Protein AF-A0A7R9JJ87-F1 (afdb_monomer_lite)

pLDDT: mean 80.6, std 18.83, range [33.62, 96.31]

Radius of gyration: 18.37 Å; chains: 1; bounding box: 44×30×59 Å

Organism: Timema californicum (NCBI:txid61474)

InterPro domains:
  IPR046351 U3 small nucleolar RNA-associated protein 4 [PTHR44163] (1-123)

Sequence (123 aa):
MPTQWSSRCFPVNNVTFDPRNDNIIILHDDTTICVIDKDKDLPLAESKIPRLESSGMSDGVDSSNQGYPRTSSPQHAFHFIKKYKHLVHLEWLVGEELVAVEVSPASLAEKLPPSLKQKKYGM

Foldseek 3Di:
DALVVVPDPFDWPDWDAQPVDNQWIWIDTQFKIKIFGNVAAADDNDDDAAEDDDPDDDDDDDPDDDDDDPDDDDRHRIYMYGPANGWDDWDDDPDRDIDTDGDDVVVVVVVDDDDDDDDPDDD

Structure (mmCIF, N/CA/C/O backbone):
data_AF-A0A7R9JJ87-F1
#
_entry.id   AF-A0A7R9JJ87-F1
#
loop_
_atom_site.group_PDB
_atom_site.id
_atom_site.type_symbol
_atom_site.label_atom_id
_atom_site.label_alt_id
_atom_site.label_comp_id
_atom_site.label_asym_id
_atom_site.label_entity_id
_atom_site.label_seq_id
_atom_site.pdbx_PDB_ins_code
_atom_site.Cartn_x
_atom_site.Cartn_y
_atom_site.Cartn_z
_atom_site.occupancy
_atom_site.B_iso_or_equiv
_atom_site.auth_seq_id
_atom_site.auth_comp_id
_atom_site.auth_asym_id
_atom_site.auth_atom_id
_atom_site.pdbx_PDB_model_num
ATOM 1 N N . MET A 1 1 ? 18.720 -3.639 -0.682 1.00 69.06 1 MET A N 1
ATOM 2 C CA . MET A 1 1 ? 17.376 -3.069 -0.437 1.00 69.06 1 MET A CA 1
ATOM 3 C C . MET A 1 1 ? 17.520 -1.807 0.400 1.00 69.06 1 MET A C 1
ATOM 5 O O . MET A 1 1 ? 18.369 -1.819 1.288 1.00 69.06 1 MET A O 1
ATOM 9 N N . PRO A 1 2 ? 16.754 -0.739 0.129 1.00 79.62 2 PRO A N 1
ATOM 10 C CA . PRO A 1 2 ? 16.841 0.513 0.885 1.00 79.62 2 PRO A CA 1
ATOM 11 C C . PRO A 1 2 ? 16.468 0.301 2.356 1.00 79.62 2 PRO A C 1
ATOM 13 O O . PRO A 1 2 ? 15.485 -0.377 2.649 1.00 79.62 2 PRO A O 1
ATOM 16 N N . THR A 1 3 ? 17.210 0.894 3.288 1.00 82.38 3 THR A N 1
ATOM 17 C CA . THR A 1 3 ? 16.964 0.750 4.739 1.00 82.38 3 THR A CA 1
ATOM 18 C C . THR A 1 3 ? 15.539 1.136 5.137 1.00 82.38 3 THR A C 1
ATOM 20 O O . THR A 1 3 ? 14.897 0.435 5.917 1.00 82.38 3 THR A O 1
ATOM 23 N N . GLN A 1 4 ? 15.007 2.194 4.522 1.00 81.50 4 GLN A N 1
ATOM 24 C CA . GLN A 1 4 ? 13.642 2.678 4.744 1.00 81.50 4 GLN A CA 1
ATOM 25 C C . GLN A 1 4 ? 12.553 1.671 4.349 1.00 81.50 4 GLN A C 1
ATOM 27 O O . GLN A 1 4 ? 11.460 1.703 4.911 1.00 81.50 4 GLN A O 1
ATOM 32 N N . TRP A 1 5 ? 12.828 0.785 3.385 1.00 82.88 5 TRP A N 1
ATOM 33 C CA . TRP A 1 5 ? 11.905 -0.288 3.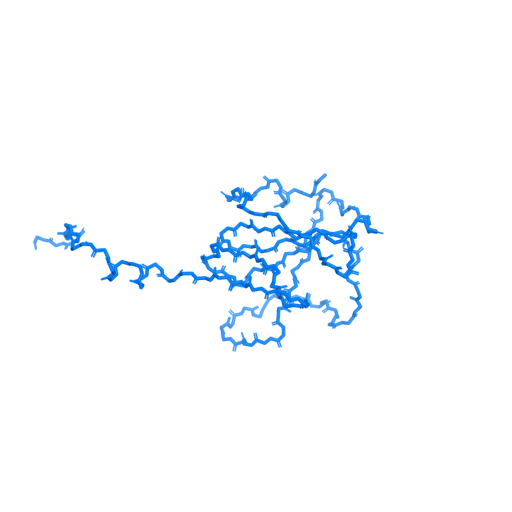008 1.00 82.88 5 TRP A CA 1
ATOM 34 C C . TRP A 1 5 ? 11.834 -1.371 4.090 1.00 82.88 5 TRP A C 1
ATOM 36 O O . TRP A 1 5 ? 10.754 -1.878 4.394 1.00 82.88 5 TRP A O 1
ATOM 46 N N . SER A 1 6 ? 12.981 -1.696 4.689 1.00 83.38 6 SER A N 1
ATOM 47 C CA . SER A 1 6 ? 13.095 -2.714 5.736 1.00 83.38 6 SER A CA 1
ATOM 48 C C . SER A 1 6 ? 12.570 -2.243 7.094 1.00 83.38 6 SER A C 1
ATOM 50 O O . SER A 1 6 ? 12.183 -3.068 7.912 1.00 83.38 6 SER A O 1
ATOM 52 N N . SER A 1 7 ? 12.539 -0.933 7.346 1.00 85.69 7 SER A N 1
ATOM 53 C CA . SER A 1 7 ? 12.126 -0.350 8.630 1.00 85.69 7 SER A CA 1
ATOM 54 C C . SER A 1 7 ? 10.627 -0.028 8.723 1.00 85.69 7 SER A C 1
ATOM 56 O O . SER A 1 7 ? 10.234 0.816 9.530 1.00 85.69 7 SER A O 1
ATOM 58 N N . ARG A 1 8 ? 9.782 -0.598 7.857 1.00 87.12 8 ARG A N 1
ATOM 59 C CA . ARG A 1 8 ? 8.339 -0.312 7.857 1.00 87.12 8 ARG A CA 1
ATOM 60 C C . ARG A 1 8 ? 7.653 -0.940 9.069 1.00 87.12 8 ARG A C 1
ATOM 62 O O . ARG A 1 8 ? 7.963 -2.062 9.454 1.00 87.12 8 ARG A O 1
ATOM 69 N N . CYS A 1 9 ? 6.686 -0.217 9.630 1.00 86.25 9 CYS A N 1
ATOM 70 C CA . CYS A 1 9 ? 5.900 -0.684 10.774 1.00 86.25 9 CYS A CA 1
ATOM 71 C C . CYS A 1 9 ? 4.766 -1.636 10.372 1.00 86.25 9 CYS A C 1
ATOM 73 O O . CYS A 1 9 ? 4.309 -2.415 11.203 1.00 86.25 9 CYS A O 1
ATOM 75 N N . PHE A 1 10 ? 4.307 -1.558 9.120 1.00 89.56 10 PHE A N 1
ATOM 76 C CA . PHE A 1 10 ? 3.171 -2.324 8.616 1.00 89.56 10 PHE A CA 1
ATOM 77 C C . PHE A 1 10 ? 3.614 -3.324 7.538 1.00 89.56 10 PHE A C 1
ATOM 79 O O . PHE A 1 10 ? 4.474 -2.994 6.709 1.00 89.56 10 PHE A O 1
ATOM 86 N N . PRO A 1 11 ? 3.044 -4.543 7.525 1.00 92.56 11 PRO A N 1
ATOM 87 C CA . PRO A 1 11 ? 3.269 -5.497 6.447 1.00 92.56 11 PRO A CA 1
ATOM 88 C C . PRO A 1 11 ? 2.661 -4.989 5.131 1.00 92.56 11 PRO A C 1
ATOM 90 O O . PRO A 1 11 ? 1.830 -4.086 5.118 1.00 92.56 11 PRO A O 1
ATOM 93 N N . VAL A 1 12 ? 3.094 -5.562 4.004 1.00 94.19 12 VAL A N 1
ATOM 94 C CA . VAL A 1 12 ? 2.407 -5.336 2.721 1.00 94.19 12 VAL A CA 1
ATOM 95 C C . VAL A 1 12 ? 1.068 -6.067 2.762 1.00 94.19 12 VAL A C 1
ATOM 97 O O . VAL A 1 12 ? 1.048 -7.267 3.030 1.00 94.19 12 VAL A O 1
ATOM 100 N N . ASN A 1 13 ? -0.017 -5.353 2.478 1.00 94.38 13 ASN A N 1
ATOM 101 C CA . ASN A 1 13 ? -1.373 -5.900 2.491 1.00 94.38 13 ASN A CA 1
ATOM 102 C C . ASN A 1 13 ? -1.806 -6.389 1.102 1.00 94.38 13 ASN A C 1
ATOM 104 O O . ASN A 1 13 ? -2.541 -7.368 1.000 1.00 94.38 13 ASN A O 1
ATOM 108 N N . ASN A 1 14 ? -1.337 -5.744 0.031 1.00 96.00 14 ASN A N 1
ATOM 109 C CA . ASN A 1 14 ? -1.662 -6.124 -1.341 1.00 96.00 14 ASN A CA 1
ATOM 110 C C . ASN A 1 14 ? -0.539 -5.747 -2.321 1.00 96.00 14 ASN A C 1
ATOM 112 O O . ASN A 1 14 ? 0.242 -4.816 -2.086 1.00 96.00 14 ASN A O 1
ATOM 116 N N . VAL A 1 15 ? -0.489 -6.502 -3.420 1.00 96.31 15 VAL A N 1
ATOM 117 C CA . VAL A 1 15 ? 0.387 -6.297 -4.573 1.00 96.31 15 VAL A CA 1
ATOM 118 C C . VAL A 1 15 ? -0.473 -6.273 -5.831 1.00 96.31 15 VAL A C 1
ATOM 120 O O . VAL A 1 15 ? -1.272 -7.182 -6.047 1.00 96.31 15 VAL A O 1
ATOM 123 N N . THR A 1 16 ? -0.263 -5.273 -6.678 1.00 95.31 16 THR A N 1
ATOM 124 C CA . THR A 1 16 ? -0.878 -5.153 -7.999 1.00 95.31 16 THR A CA 1
ATOM 125 C C . THR A 1 16 ? 0.149 -4.661 -9.025 1.00 95.31 16 THR A C 1
ATOM 127 O O . THR A 1 16 ? 1.260 -4.262 -8.672 1.00 95.31 16 THR A O 1
ATOM 130 N N . PHE A 1 17 ? -0.188 -4.721 -10.308 1.00 94.88 17 PHE A N 1
ATOM 131 C CA . PHE A 1 17 ? 0.715 -4.411 -11.422 1.00 94.88 17 PHE A CA 1
ATOM 132 C C . PHE A 1 17 ? 0.073 -3.367 -12.319 1.00 94.88 17 PHE A C 1
ATOM 134 O O . PHE A 1 17 ? -1.144 -3.381 -12.465 1.00 94.88 17 PHE A O 1
ATOM 141 N N . ASP A 1 18 ? 0.853 -2.457 -12.898 1.00 93.31 18 ASP A N 1
ATOM 142 C CA . ASP A 1 18 ? 0.294 -1.490 -13.849 1.00 93.31 18 ASP A CA 1
ATOM 143 C C . ASP A 1 18 ? -0.082 -2.207 -15.160 1.00 93.31 18 ASP A C 1
ATOM 145 O O . ASP A 1 18 ? 0.807 -2.750 -15.817 1.00 93.31 18 ASP A O 1
ATOM 149 N N . PRO A 1 19 ? -1.359 -2.202 -15.588 1.00 92.88 19 PRO A N 1
ATOM 150 C CA . PRO A 1 19 ? -1.790 -2.892 -16.804 1.00 92.88 19 PRO A CA 1
ATOM 151 C C . PRO A 1 19 ? -1.196 -2.289 -18.085 1.00 92.88 19 PRO A C 1
ATOM 153 O O . PRO A 1 19 ? -1.277 -2.898 -19.148 1.00 92.88 19 PRO A O 1
ATOM 156 N N . ARG A 1 20 ? -0.614 -1.088 -18.005 1.00 91.50 20 ARG A N 1
ATOM 157 C CA . ARG A 1 20 ? 0.007 -0.384 -19.136 1.00 91.50 20 ARG A CA 1
ATOM 158 C C . ARG A 1 20 ? 1.502 -0.655 -19.230 1.00 91.50 20 ARG A C 1
ATOM 160 O O . ARG A 1 20 ? 2.109 -0.372 -20.261 1.00 91.50 20 ARG A O 1
ATOM 167 N N . ASN A 1 21 ? 2.110 -1.123 -18.139 1.00 92.56 21 ASN A N 1
ATOM 168 C CA . ASN A 1 21 ? 3.541 -1.349 -18.060 1.00 92.56 21 ASN A CA 1
ATOM 169 C C . ASN A 1 21 ? 3.875 -2.463 -17.057 1.00 92.56 21 ASN A C 1
ATOM 171 O O . ASN A 1 21 ? 3.955 -2.227 -15.849 1.00 92.56 21 ASN A O 1
ATOM 175 N N . ASP A 1 22 ? 4.209 -3.640 -17.587 1.00 93.81 22 ASP A N 1
ATOM 176 C CA . ASP A 1 22 ? 4.627 -4.823 -16.824 1.00 93.81 22 ASP A CA 1
ATOM 177 C C . ASP A 1 22 ? 5.886 -4.596 -15.970 1.00 93.81 22 ASP A C 1
ATOM 179 O O . ASP A 1 22 ? 6.227 -5.423 -15.112 1.00 93.81 22 ASP A O 1
ATOM 183 N N . ASN A 1 23 ? 6.608 -3.491 -16.195 1.00 95.19 23 ASN A N 1
ATOM 184 C CA . ASN A 1 23 ? 7.762 -3.105 -15.398 1.00 95.19 23 ASN A CA 1
ATOM 185 C C . ASN A 1 23 ? 7.423 -2.391 -14.092 1.00 95.19 23 ASN A C 1
ATOM 187 O O . ASN A 1 23 ? 8.294 -2.272 -13.228 1.00 95.19 23 ASN A O 1
ATOM 191 N N . ILE A 1 24 ? 6.161 -2.010 -13.901 1.00 94.50 24 ILE A N 1
ATOM 192 C CA . 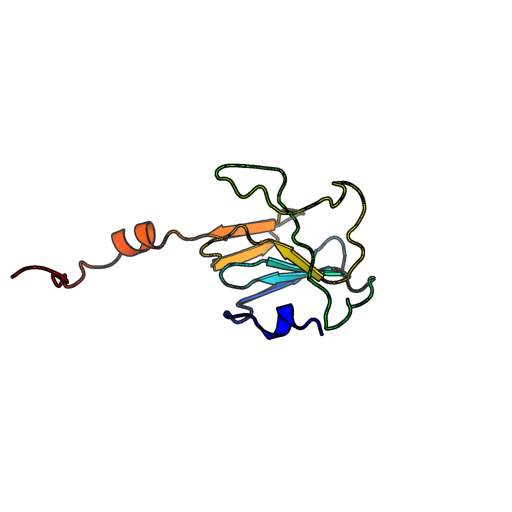ILE A 1 24 ? 5.696 -1.309 -12.711 1.00 94.50 24 ILE A CA 1
ATOM 193 C C . ILE A 1 24 ? 4.944 -2.261 -11.782 1.00 94.50 24 ILE A C 1
ATOM 195 O O . ILE A 1 24 ? 3.906 -2.832 -12.121 1.00 94.50 24 ILE A O 1
ATOM 199 N N . ILE A 1 25 ? 5.454 -2.376 -10.561 1.00 95.62 25 ILE A N 1
ATOM 200 C CA . ILE A 1 25 ? 4.822 -3.097 -9.458 1.00 95.62 25 ILE A CA 1
ATOM 201 C C . ILE A 1 25 ? 4.322 -2.066 -8.452 1.00 95.62 25 ILE A C 1
ATOM 203 O O . ILE A 1 25 ? 5.061 -1.164 -8.053 1.00 95.62 25 ILE A O 1
ATOM 207 N N . ILE A 1 26 ? 3.078 -2.207 -8.014 1.00 95.69 26 ILE A N 1
ATOM 208 C CA . ILE A 1 26 ? 2.449 -1.326 -7.036 1.00 95.69 26 ILE A CA 1
ATOM 209 C C . ILE A 1 26 ? 2.102 -2.159 -5.805 1.00 95.69 26 ILE A C 1
ATOM 211 O O . ILE A 1 26 ? 1.450 -3.194 -5.878 1.00 95.69 26 ILE A O 1
ATOM 215 N N . LEU A 1 27 ? 2.568 -1.713 -4.652 1.00 95.25 27 LEU A N 1
ATOM 216 C CA . LEU A 1 27 ? 2.408 -2.373 -3.364 1.00 95.25 27 LEU A CA 1
ATOM 217 C C . LEU A 1 27 ? 1.728 -1.392 -2.426 1.00 95.25 27 LEU A C 1
ATOM 219 O O . LEU A 1 27 ? 1.984 -0.192 -2.519 1.00 95.25 27 LEU A O 1
ATOM 223 N N . HIS A 1 28 ? 0.944 -1.865 -1.467 1.00 95.31 28 HIS A N 1
ATOM 224 C CA . HIS A 1 28 ? 0.522 -0.981 -0.387 1.00 95.31 28 HIS A CA 1
ATOM 225 C C . HIS A 1 28 ? 0.476 -1.657 0.976 1.00 95.31 28 HIS A C 1
ATOM 227 O O . HIS A 1 28 ? 0.307 -2.872 1.104 1.00 95.31 28 HIS A O 1
ATOM 233 N N . ASP A 1 29 ? 0.652 -0.829 1.997 1.00 94.38 29 ASP A N 1
ATOM 234 C CA . ASP A 1 29 ? 0.317 -1.133 3.383 1.00 94.38 29 ASP A CA 1
ATOM 235 C C . ASP A 1 29 ? -0.871 -0.263 3.839 1.00 94.38 29 ASP A C 1
ATOM 237 O O . ASP A 1 29 ? -1.611 0.259 3.002 1.00 94.38 29 ASP A O 1
ATOM 241 N N . ASP A 1 30 ? -1.082 -0.135 5.151 1.00 92.94 30 ASP A N 1
ATOM 242 C CA . ASP A 1 30 ? -2.187 0.640 5.742 1.00 92.94 30 ASP A CA 1
ATOM 243 C C . ASP A 1 30 ? -2.095 2.152 5.457 1.00 92.94 30 ASP A C 1
ATOM 245 O O . ASP A 1 30 ? -3.093 2.863 5.496 1.00 92.94 30 ASP A O 1
ATOM 249 N N . THR A 1 31 ? -0.903 2.675 5.158 1.00 91.62 31 THR A N 1
ATOM 250 C CA . THR A 1 31 ? -0.670 4.134 5.082 1.00 91.62 31 THR A CA 1
ATOM 251 C C . THR A 1 31 ? 0.065 4.581 3.824 1.00 91.62 31 THR A C 1
ATOM 253 O O . THR A 1 31 ? 0.050 5.758 3.455 1.00 91.62 31 THR A O 1
ATOM 256 N N . THR A 1 32 ? 0.765 3.659 3.169 1.00 92.31 32 THR A N 1
ATOM 257 C CA . THR A 1 32 ? 1.716 3.966 2.109 1.00 92.31 32 THR A CA 1
ATOM 258 C C . THR A 1 32 ? 1.459 3.086 0.897 1.00 92.31 32 THR A C 1
ATOM 260 O O . THR A 1 32 ? 1.401 1.863 1.008 1.00 92.31 32 THR A O 1
ATOM 263 N N . ILE A 1 33 ? 1.398 3.711 -0.280 1.00 94.69 33 ILE A N 1
ATOM 264 C CA . ILE A 1 33 ? 1.580 3.012 -1.556 1.00 94.69 33 ILE A CA 1
ATOM 265 C C . ILE A 1 33 ? 3.057 3.104 -1.932 1.00 94.69 33 ILE A C 1
ATOM 267 O O . ILE A 1 33 ? 3.655 4.182 -1.882 1.00 94.69 33 ILE A O 1
ATOM 271 N N . CYS A 1 34 ? 3.646 1.982 -2.319 1.00 92.50 34 CYS A N 1
ATOM 272 C CA . CYS A 1 34 ? 4.970 1.898 -2.900 1.00 92.50 34 CYS A CA 1
ATOM 273 C C . CYS A 1 34 ? 4.876 1.524 -4.377 1.00 92.50 34 CYS A C 1
ATOM 275 O O . CYS A 1 34 ? 4.212 0.556 -4.731 1.00 92.50 34 CYS A O 1
ATOM 277 N N . VAL A 1 35 ? 5.563 2.280 -5.228 1.00 92.88 35 VAL A N 1
ATOM 278 C CA . VAL A 1 35 ? 5.699 1.980 -6.655 1.00 92.88 35 VAL A CA 1
ATOM 279 C C . VAL A 1 35 ? 7.140 1.567 -6.917 1.00 92.88 35 VAL A C 1
ATOM 281 O O . VAL A 1 35 ? 8.059 2.305 -6.551 1.00 92.88 35 VAL A O 1
ATOM 284 N N . ILE A 1 36 ? 7.321 0.401 -7.533 1.00 93.12 36 ILE A N 1
ATOM 285 C CA . ILE A 1 36 ? 8.613 -0.152 -7.933 1.00 93.12 36 ILE A CA 1
ATOM 286 C C . ILE A 1 36 ? 8.666 -0.221 -9.455 1.00 93.12 36 ILE A C 1
ATOM 288 O O . ILE A 1 36 ? 7.834 -0.872 -10.077 1.00 93.12 36 ILE A O 1
ATOM 292 N N . ASP A 1 37 ? 9.666 0.429 -10.031 1.00 93.19 37 ASP A N 1
ATOM 293 C CA . ASP A 1 37 ? 9.972 0.419 -11.457 1.00 93.19 37 ASP A CA 1
ATOM 294 C C . ASP A 1 37 ? 11.188 -0.481 -11.713 1.00 93.19 37 ASP A C 1
ATOM 296 O O . ASP A 1 37 ? 12.297 -0.168 -11.271 1.00 93.19 37 ASP A O 1
ATOM 300 N N . LYS A 1 38 ? 10.971 -1.625 -12.376 1.00 91.88 38 LYS A N 1
ATOM 301 C CA . LYS A 1 38 ? 12.011 -2.634 -12.644 1.00 91.88 38 LYS A CA 1
ATOM 302 C C . LYS A 1 38 ? 13.072 -2.161 -13.641 1.00 91.88 38 LYS A C 1
ATOM 304 O O . LYS A 1 38 ? 14.158 -2.732 -13.641 1.00 91.88 38 LYS A O 1
ATOM 309 N N . ASP A 1 39 ? 12.780 -1.149 -14.459 1.00 92.06 39 ASP A N 1
ATOM 310 C CA . ASP A 1 39 ? 13.724 -0.640 -15.464 1.00 92.06 39 ASP A CA 1
ATOM 311 C C . ASP A 1 39 ? 14.759 0.321 -14.865 1.00 92.06 39 ASP A C 1
ATOM 313 O O . ASP A 1 39 ? 15.665 0.790 -15.556 1.00 92.06 39 ASP A O 1
ATOM 317 N N . LYS A 1 40 ? 14.627 0.637 -13.573 1.00 89.38 40 LYS A N 1
ATOM 318 C CA . LYS A 1 40 ? 15.497 1.571 -12.865 1.00 89.38 40 LYS A CA 1
ATOM 319 C C . LYS A 1 40 ? 16.352 0.867 -11.836 1.00 89.38 40 LYS A C 1
ATOM 321 O O . LYS A 1 40 ? 15.976 -0.144 -11.245 1.00 89.38 40 LYS A O 1
ATOM 326 N N . ASP A 1 41 ? 17.489 1.485 -11.554 1.00 86.81 41 ASP A N 1
ATOM 327 C CA . ASP A 1 41 ? 18.398 0.976 -10.546 1.00 86.81 41 ASP A CA 1
ATOM 328 C C . ASP A 1 41 ? 17.803 1.085 -9.140 1.00 86.81 41 ASP A C 1
ATOM 330 O O . ASP A 1 41 ? 17.150 2.067 -8.748 1.00 86.81 41 ASP A O 1
ATOM 334 N N . LEU A 1 42 ? 18.079 0.047 -8.350 1.00 81.06 42 LEU A N 1
ATOM 335 C CA . LEU A 1 42 ? 17.791 0.049 -6.927 1.00 81.06 42 LEU A CA 1
ATOM 336 C C . LEU A 1 42 ? 18.606 1.164 -6.269 1.00 81.06 42 LEU A C 1
ATOM 338 O O . LEU A 1 42 ? 19.819 1.252 -6.479 1.00 81.06 42 LEU A O 1
ATOM 342 N N . PRO A 1 43 ? 17.981 1.998 -5.431 1.00 79.19 43 PRO A N 1
ATOM 343 C CA . PRO A 1 43 ? 18.714 3.066 -4.792 1.00 79.19 43 PRO A CA 1
ATOM 344 C C . PRO A 1 43 ? 19.614 2.471 -3.689 1.00 79.19 43 PRO A C 1
ATOM 346 O O . PRO A 1 43 ? 19.332 1.399 -3.135 1.00 79.19 43 PRO A O 1
ATOM 349 N N . LEU A 1 44 ? 20.741 3.134 -3.402 1.00 79.38 44 LEU A N 1
ATOM 350 C CA . LEU A 1 44 ? 21.721 2.677 -2.405 1.00 79.38 44 LEU A CA 1
ATOM 351 C C . LEU A 1 44 ? 21.047 2.441 -1.045 1.00 79.38 44 LEU A C 1
ATOM 353 O O . LEU A 1 44 ? 20.087 3.126 -0.699 1.00 79.38 44 LEU A O 1
ATOM 357 N N . ALA A 1 45 ? 21.552 1.510 -0.233 1.00 73.25 45 ALA A N 1
ATOM 358 C CA . ALA A 1 45 ? 20.909 1.148 1.038 1.00 73.25 45 ALA A CA 1
ATOM 359 C C . ALA A 1 45 ? 20.663 2.355 1.977 1.00 73.25 45 ALA A C 1
ATOM 361 O O . ALA A 1 45 ? 19.625 2.428 2.635 1.00 73.25 45 ALA A O 1
ATOM 362 N N . GLU A 1 46 ? 21.594 3.310 1.981 1.00 72.56 46 GLU A N 1
ATOM 363 C CA . GLU A 1 46 ? 21.595 4.552 2.775 1.00 72.56 46 GLU A CA 1
ATOM 364 C C . GLU A 1 46 ? 20.677 5.653 2.204 1.00 72.56 46 GLU A C 1
ATOM 366 O O . GLU A 1 46 ? 20.411 6.666 2.851 1.00 72.56 46 GLU A O 1
ATOM 371 N N . SER A 1 47 ? 20.221 5.502 0.960 1.00 71.88 47 SER A N 1
ATOM 372 C CA . SER A 1 47 ? 19.491 6.558 0.261 1.00 71.88 47 SER A CA 1
ATOM 373 C C . SER A 1 47 ? 18.036 6.659 0.723 1.00 71.88 47 SER A C 1
ATOM 375 O O . SER A 1 47 ? 17.376 5.669 1.059 1.00 71.88 47 SER A O 1
ATOM 377 N N . LYS A 1 48 ? 17.517 7.891 0.739 1.00 74.62 48 LYS A N 1
ATOM 378 C CA . LYS A 1 48 ? 16.107 8.148 1.036 1.00 74.62 48 LYS A CA 1
ATOM 379 C C . LYS A 1 48 ? 15.256 7.802 -0.185 1.00 74.62 48 LYS A C 1
ATOM 381 O O . LYS A 1 48 ? 15.562 8.244 -1.288 1.00 74.62 48 LYS A O 1
ATOM 386 N N . ILE A 1 49 ? 14.162 7.076 0.026 1.00 78.81 49 ILE A N 1
ATOM 387 C CA . ILE A 1 49 ? 13.168 6.798 -1.011 1.00 78.81 49 ILE A CA 1
ATOM 388 C C . ILE A 1 49 ? 12.390 8.096 -1.290 1.00 78.81 49 ILE A C 1
ATOM 390 O O . ILE A 1 49 ? 11.825 8.672 -0.349 1.00 78.81 49 ILE A O 1
ATOM 394 N N . PRO A 1 50 ? 12.346 8.578 -2.547 1.00 76.94 50 PRO A N 1
ATOM 395 C CA . PRO A 1 50 ? 11.593 9.773 -2.899 1.00 76.94 50 PRO A CA 1
ATOM 396 C C . PRO A 1 50 ? 10.099 9.624 -2.593 1.00 76.94 50 PRO A C 1
ATOM 398 O O . PRO A 1 50 ? 9.492 8.570 -2.815 1.00 76.94 50 PRO A O 1
ATOM 401 N N . ARG A 1 51 ? 9.496 10.709 -2.099 1.00 77.62 51 ARG A N 1
ATOM 402 C CA . ARG A 1 51 ? 8.045 10.808 -1.922 1.00 77.62 51 ARG A CA 1
ATOM 403 C C . ARG A 1 51 ? 7.433 11.438 -3.161 1.00 77.62 51 ARG A C 1
ATOM 405 O O . ARG A 1 51 ? 7.889 12.494 -3.597 1.00 77.62 51 ARG A O 1
ATOM 412 N N . LEU A 1 52 ? 6.413 10.796 -3.714 1.00 72.25 52 LEU A N 1
ATOM 413 C CA . LEU A 1 52 ? 5.619 11.371 -4.786 1.00 72.25 52 LEU A CA 1
ATOM 414 C C . LEU A 1 52 ? 4.447 12.130 -4.155 1.00 72.25 52 LEU A C 1
ATOM 416 O O . LEU A 1 52 ? 3.479 11.529 -3.688 1.00 72.25 52 LEU A O 1
ATOM 420 N N . GLU A 1 53 ? 4.566 13.455 -4.106 1.00 62.16 53 GLU A N 1
ATOM 421 C CA . GLU A 1 53 ? 3.487 14.335 -3.656 1.00 62.16 53 GLU A CA 1
ATOM 422 C C . GLU A 1 53 ? 2.402 14.387 -4.743 1.00 62.16 53 GLU A C 1
ATOM 424 O O . GLU A 1 53 ? 2.657 14.788 -5.880 1.00 62.16 53 GLU A O 1
ATOM 429 N N . SER A 1 54 ? 1.182 13.970 -4.400 1.00 52.75 54 SER A N 1
ATOM 430 C CA . SER A 1 54 ? 0.019 14.076 -5.285 1.00 52.75 54 SER A CA 1
ATOM 431 C C . SER A 1 54 ? -0.330 15.555 -5.458 1.00 52.75 54 SER A C 1
ATOM 433 O O . SER A 1 54 ? -0.611 16.246 -4.483 1.00 52.75 54 SER A O 1
ATOM 435 N N . SER A 1 55 ? -0.326 16.068 -6.688 1.00 48.34 55 SER A N 1
ATOM 436 C CA . SER A 1 55 ? -0.615 17.474 -7.004 1.00 48.34 55 SER A CA 1
ATOM 437 C C . SER A 1 55 ? -2.111 17.826 -6.922 1.00 48.34 55 SER A C 1
ATOM 439 O O . SER A 1 55 ? -2.664 18.399 -7.857 1.00 48.34 55 SER A O 1
ATOM 441 N N . GLY A 1 56 ? -2.782 17.484 -5.822 1.00 46.09 56 GLY A N 1
ATOM 442 C CA . GLY A 1 56 ? -4.198 17.782 -5.612 1.00 46.09 56 GLY A CA 1
ATOM 443 C C . GLY A 1 56 ? -4.613 17.573 -4.157 1.00 46.09 56 GLY A C 1
ATOM 444 O O . GLY A 1 56 ? -4.385 16.499 -3.610 1.00 46.09 56 GLY A O 1
ATOM 445 N N . MET A 1 57 ? -5.226 18.612 -3.581 1.00 39.62 57 MET A N 1
ATOM 446 C CA . MET A 1 57 ? -5.621 18.801 -2.175 1.00 39.62 57 MET A CA 1
ATOM 447 C C . MET A 1 57 ? -4.472 19.035 -1.179 1.00 39.62 57 MET A C 1
ATOM 449 O O . MET A 1 57 ? -4.105 18.186 -0.373 1.00 39.62 57 MET A O 1
ATOM 453 N N . SER A 1 58 ? -3.936 20.256 -1.207 1.00 39.03 58 SER A N 1
ATOM 454 C CA . SER A 1 58 ? -3.234 20.852 -0.072 1.00 39.03 58 SER A CA 1
ATOM 455 C C . SER A 1 58 ? -4.247 21.300 0.984 1.00 39.03 58 SER A C 1
ATOM 457 O O . SER A 1 58 ? -4.920 22.305 0.778 1.00 39.03 58 SER A O 1
ATOM 459 N N . ASP A 1 59 ? -4.300 20.608 2.117 1.00 36.84 59 ASP A N 1
ATOM 460 C CA . ASP A 1 59 ? -4.708 21.207 3.388 1.00 36.84 59 ASP A CA 1
ATOM 461 C C . ASP A 1 59 ? -3.734 20.730 4.469 1.00 36.84 59 ASP A C 1
ATOM 463 O O . ASP A 1 59 ? -3.706 19.556 4.832 1.00 36.84 59 ASP A O 1
ATOM 467 N N . GLY A 1 60 ? -2.915 21.660 4.966 1.00 36.06 60 GLY A N 1
ATOM 468 C CA . GLY A 1 60 ? -2.110 21.466 6.173 1.00 36.06 60 GLY A CA 1
ATOM 469 C C . GLY A 1 60 ? -0.605 21.314 5.952 1.00 36.06 60 GLY A C 1
ATOM 470 O O . GLY A 1 60 ? -0.087 20.209 5.897 1.00 36.06 60 GLY A O 1
ATOM 471 N N . VAL A 1 61 ? 0.071 22.464 5.870 1.00 45.34 61 VAL A N 1
ATOM 472 C CA . VAL A 1 61 ? 1.417 22.762 6.403 1.00 45.34 61 VAL A CA 1
ATOM 473 C C . VAL A 1 61 ? 2.338 21.581 6.756 1.00 45.34 61 VAL A C 1
ATOM 475 O O . VAL A 1 61 ? 2.261 21.033 7.849 1.00 45.34 61 VAL A O 1
ATOM 478 N N . ASP A 1 62 ? 3.345 21.348 5.909 1.00 34.09 62 ASP A N 1
ATOM 479 C CA . ASP A 1 62 ? 4.713 21.154 6.404 1.00 34.09 62 ASP A CA 1
ATOM 480 C C . ASP A 1 62 ? 5.739 21.622 5.353 1.00 34.09 62 ASP A C 1
ATOM 482 O O . ASP A 1 62 ? 6.275 20.871 4.534 1.00 34.09 62 ASP A O 1
ATOM 486 N N . SER A 1 63 ? 5.965 22.939 5.334 1.00 42.75 63 SER A N 1
ATOM 487 C CA . SER A 1 63 ? 7.004 23.593 4.535 1.00 42.75 63 SER A CA 1
ATOM 488 C C . SER A 1 63 ? 8.370 23.361 5.176 1.00 42.75 63 SER A C 1
ATOM 490 O O . SER A 1 63 ? 8.876 24.221 5.892 1.00 42.75 63 SER A O 1
ATOM 492 N N . SER A 1 64 ? 8.985 22.207 4.919 1.00 39.38 64 SER A N 1
ATOM 493 C CA . SER A 1 64 ? 10.396 21.990 5.273 1.00 39.38 64 SER A CA 1
ATOM 494 C C . SER A 1 64 ? 11.128 20.937 4.431 1.00 39.38 64 SER A C 1
ATOM 496 O O . SER A 1 64 ? 12.149 20.417 4.871 1.00 39.38 64 SER A O 1
ATOM 498 N N . ASN A 1 65 ? 10.691 20.651 3.196 1.00 37.88 65 ASN A N 1
ATOM 499 C CA . ASN A 1 65 ? 11.458 19.772 2.307 1.00 37.88 65 ASN A CA 1
ATOM 500 C C . ASN A 1 65 ? 11.910 20.484 1.027 1.00 37.88 65 ASN A C 1
ATOM 502 O O . ASN A 1 65 ? 11.132 20.807 0.132 1.00 37.88 65 ASN A O 1
ATOM 506 N N . GLN A 1 66 ? 13.214 20.742 1.002 1.00 40.59 66 GLN A N 1
ATOM 507 C CA . GLN A 1 66 ? 13.981 21.361 -0.065 1.00 40.59 66 GLN A CA 1
ATOM 508 C C . GLN A 1 66 ? 13.760 20.667 -1.424 1.00 40.59 66 GLN A C 1
ATOM 510 O O . GLN A 1 66 ? 13.969 19.468 -1.563 1.00 40.59 66 GLN A O 1
ATOM 515 N N . GLY A 1 67 ? 13.399 21.459 -2.437 1.00 33.62 67 GLY A N 1
ATOM 516 C CA . GLY A 1 67 ? 14.184 21.554 -3.673 1.00 33.62 67 GLY A CA 1
ATOM 517 C C . GLY A 1 67 ? 14.302 20.348 -4.611 1.00 33.62 67 GLY A C 1
ATOM 518 O O . GLY A 1 67 ? 15.355 20.213 -5.225 1.00 33.62 67 GLY A O 1
ATOM 519 N N . TYR A 1 68 ? 13.269 19.523 -4.801 1.00 37.62 68 TYR A N 1
ATOM 520 C CA . TYR A 1 68 ? 13.250 18.584 -5.936 1.00 37.62 68 TYR A CA 1
ATOM 521 C C . TYR A 1 68 ? 12.346 19.124 -7.061 1.00 37.62 68 TYR A C 1
ATOM 523 O O . TYR A 1 68 ? 11.179 19.434 -6.802 1.00 37.62 68 TYR A O 1
ATOM 531 N N . PRO A 1 69 ? 12.862 19.302 -8.295 1.00 34.97 69 PRO A N 1
ATOM 532 C CA . PRO A 1 69 ? 12.095 19.879 -9.393 1.00 34.97 69 PRO A CA 1
ATOM 533 C C . PRO A 1 69 ? 10.891 18.994 -9.735 1.00 34.97 69 PRO A C 1
ATOM 535 O O . PRO A 1 69 ? 11.005 17.777 -9.852 1.00 34.97 69 PRO A O 1
ATOM 538 N N . ARG A 1 70 ? 9.729 19.628 -9.930 1.00 46.31 70 ARG A N 1
ATOM 539 C CA . ARG A 1 70 ? 8.428 18.992 -10.223 1.00 46.31 70 ARG A CA 1
ATOM 540 C C . ARG A 1 70 ? 8.314 18.366 -11.624 1.00 46.31 70 ARG A C 1
ATOM 542 O O . ARG A 1 70 ? 7.212 18.117 -12.099 1.00 46.31 70 ARG A O 1
ATOM 549 N N . THR A 1 71 ? 9.428 18.111 -12.298 1.00 44.44 71 THR A N 1
ATOM 550 C CA . THR A 1 71 ? 9.458 17.612 -13.674 1.00 44.44 71 THR A CA 1
ATOM 551 C C . THR A 1 71 ? 10.667 16.706 -13.874 1.00 44.44 71 THR A C 1
ATOM 553 O O . THR A 1 71 ? 11.803 17.154 -13.731 1.00 44.44 71 THR A O 1
ATOM 556 N N . SER A 1 72 ? 10.394 15.452 -14.224 1.00 45.81 72 SER A N 1
ATOM 557 C CA . SER A 1 72 ? 11.246 14.409 -14.820 1.00 45.81 72 SER A CA 1
ATOM 558 C C . SER A 1 72 ? 10.977 13.093 -14.105 1.00 45.81 72 SER A C 1
ATOM 560 O O . SER A 1 72 ? 10.793 13.048 -12.890 1.00 45.81 72 SER A O 1
ATOM 562 N N . SER A 1 73 ? 10.853 12.033 -14.895 1.00 54.97 73 SER A N 1
ATOM 563 C CA . SER A 1 73 ? 10.669 10.663 -14.434 1.00 54.97 73 SER A CA 1
ATOM 564 C C . SER A 1 73 ? 11.514 10.377 -13.190 1.00 54.97 73 SER A C 1
ATOM 566 O O . SER A 1 73 ? 12.699 10.725 -13.179 1.00 54.97 73 SER A O 1
ATOM 568 N N . PRO A 1 74 ? 10.949 9.722 -12.170 1.00 61.00 74 PRO A N 1
ATOM 569 C CA . PRO A 1 74 ? 11.709 9.431 -10.974 1.00 61.00 74 PRO A CA 1
ATOM 570 C C . PRO A 1 74 ? 13.003 8.672 -11.302 1.00 61.00 74 PRO A C 1
ATOM 572 O O . PRO A 1 74 ? 12.952 7.719 -12.075 1.00 61.00 74 PRO A O 1
ATOM 575 N N . GLN A 1 75 ? 14.144 9.081 -10.743 1.00 69.31 75 GLN A N 1
ATOM 576 C CA . GLN A 1 75 ? 15.460 8.512 -11.084 1.00 69.31 75 GLN A CA 1
ATOM 577 C C . GLN A 1 75 ? 15.722 7.123 -10.484 1.00 69.31 75 GLN A C 1
ATOM 579 O O . GLN A 1 75 ? 16.652 6.442 -10.904 1.00 69.31 75 GLN A O 1
ATOM 584 N N . HIS A 1 76 ? 14.933 6.700 -9.499 1.00 80.94 76 HIS A N 1
ATOM 585 C CA . HIS A 1 76 ? 15.171 5.471 -8.744 1.00 80.94 76 HIS A CA 1
ATOM 586 C C . HIS A 1 76 ? 14.043 4.468 -8.945 1.00 80.94 76 HIS A C 1
ATOM 588 O O . HIS A 1 76 ? 12.950 4.849 -9.342 1.00 80.94 76 HIS A O 1
ATOM 594 N N . ALA A 1 77 ? 14.291 3.194 -8.641 1.00 86.94 77 ALA A N 1
ATOM 595 C CA . ALA A 1 77 ? 13.260 2.163 -8.728 1.00 86.94 77 ALA A CA 1
ATOM 596 C C . ALA A 1 77 ? 12.087 2.389 -7.755 1.00 86.94 77 ALA A C 1
ATOM 598 O O . ALA A 1 77 ? 10.952 2.097 -8.104 1.00 86.94 77 ALA A O 1
ATOM 599 N N . PHE A 1 78 ? 12.331 2.915 -6.547 1.00 87.50 78 PHE A N 1
ATOM 600 C CA . PHE A 1 78 ? 11.326 3.000 -5.476 1.00 87.50 78 PHE A CA 1
ATOM 601 C C . PHE A 1 78 ? 10.722 4.392 -5.306 1.00 87.50 78 PHE A C 1
ATOM 603 O O . PHE A 1 78 ? 11.458 5.364 -5.153 1.00 87.50 78 PHE A O 1
ATOM 610 N N . HIS A 1 79 ? 9.398 4.450 -5.145 1.00 88.38 79 HIS A N 1
ATOM 611 C CA . HIS A 1 79 ? 8.659 5.651 -4.737 1.00 88.38 79 HIS A CA 1
ATOM 612 C C . HIS A 1 79 ? 7.657 5.337 -3.648 1.00 88.38 79 HIS A C 1
ATOM 614 O O . HIS A 1 79 ? 7.030 4.280 -3.675 1.00 88.38 79 HIS A O 1
ATOM 620 N N . PHE A 1 80 ? 7.456 6.288 -2.738 1.00 89.12 80 PHE A N 1
ATOM 621 C CA . PHE A 1 80 ? 6.394 6.220 -1.742 1.00 89.12 80 PHE A CA 1
ATOM 622 C C . PHE A 1 80 ? 5.364 7.327 -1.933 1.00 89.12 80 PHE A C 1
ATOM 624 O O . PHE A 1 80 ? 5.708 8.492 -2.115 1.00 89.12 80 PHE A O 1
ATOM 631 N N . ILE A 1 81 ? 4.094 6.965 -1.795 1.00 90.31 81 ILE A N 1
ATOM 632 C CA . ILE A 1 81 ? 2.962 7.881 -1.700 1.00 90.31 81 ILE A CA 1
ATOM 633 C C . ILE A 1 81 ? 2.375 7.705 -0.299 1.00 90.31 81 ILE A C 1
ATOM 635 O O . ILE A 1 81 ? 1.829 6.650 0.018 1.00 90.31 81 ILE A O 1
ATOM 639 N N . LYS A 1 82 ? 2.502 8.735 0.544 1.00 88.88 82 LYS A N 1
ATOM 640 C CA . LYS A 1 82 ? 2.104 8.718 1.965 1.00 88.88 82 LYS A CA 1
ATOM 641 C C . LYS A 1 82 ? 0.959 9.686 2.249 1.00 88.88 82 LYS A C 1
ATOM 643 O O . LYS A 1 82 ? 1.096 10.586 3.070 1.00 88.88 82 LYS A O 1
ATOM 648 N N . LYS A 1 83 ? -0.141 9.540 1.513 1.00 89.19 83 LYS A N 1
ATOM 649 C CA . LYS A 1 83 ? -1.319 10.410 1.668 1.00 89.19 83 LYS A CA 1
ATOM 650 C C . LYS A 1 83 ? -2.467 9.770 2.447 1.00 89.19 83 LYS A C 1
ATOM 652 O O . LYS A 1 83 ? -3.362 10.481 2.883 1.00 89.19 83 LYS A O 1
ATOM 657 N N . TYR A 1 84 ? -2.443 8.449 2.601 1.00 90.75 84 TYR A N 1
ATOM 658 C CA . TYR A 1 84 ? -3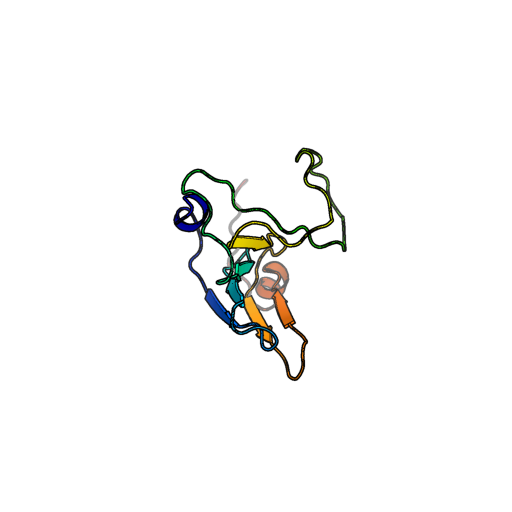.557 7.684 3.144 1.00 90.75 84 TYR A CA 1
ATOM 659 C C . TYR A 1 84 ? -3.375 7.455 4.641 1.00 90.75 84 TYR A C 1
ATOM 661 O O . TYR A 1 84 ? -2.253 7.242 5.108 1.00 90.75 84 TYR A O 1
ATOM 669 N N . LYS A 1 85 ? -4.475 7.497 5.395 1.00 91.25 85 LYS A N 1
ATOM 670 C CA . LYS A 1 85 ? -4.438 7.212 6.840 1.00 91.25 85 LYS A CA 1
ATOM 671 C C . LYS A 1 85 ? -4.762 5.757 7.155 1.00 91.25 85 LYS A C 1
ATOM 673 O O . LYS A 1 85 ? -4.133 5.203 8.044 1.00 91.25 85 LYS A O 1
ATOM 678 N N . HIS A 1 86 ? -5.736 5.193 6.443 1.00 93.38 86 HIS A N 1
ATOM 679 C CA . HIS A 1 86 ? -6.239 3.830 6.630 1.00 93.38 86 HIS A CA 1
ATOM 680 C C . HIS A 1 86 ? -6.667 3.262 5.272 1.00 93.38 86 HIS A C 1
ATOM 682 O O . HIS A 1 86 ? -7.856 3.224 4.937 1.00 93.38 86 HIS A O 1
ATOM 688 N N . LEU A 1 87 ? -5.675 2.906 4.458 1.00 94.81 87 LEU A N 1
ATOM 689 C CA . LEU A 1 87 ? -5.838 2.317 3.135 1.00 94.81 87 LEU A CA 1
ATOM 690 C C . LEU A 1 87 ? -6.121 0.820 3.269 1.00 94.81 87 LEU A C 1
ATOM 692 O O . LEU A 1 87 ? -5.259 0.036 3.663 1.00 94.81 87 LEU A O 1
ATOM 696 N N . VAL A 1 88 ? -7.333 0.424 2.893 1.00 94.19 88 VAL A N 1
ATOM 697 C CA . VAL A 1 88 ? -7.803 -0.956 3.046 1.00 94.19 88 VAL A CA 1
ATOM 698 C C . VAL A 1 88 ? -7.620 -1.755 1.762 1.00 94.19 88 VAL A C 1
ATOM 700 O O . VAL A 1 88 ? -7.309 -2.941 1.828 1.00 94.19 88 VAL A O 1
ATOM 703 N N . HIS A 1 89 ? -7.787 -1.117 0.601 1.00 94.88 89 HIS A N 1
ATOM 704 C CA . HIS A 1 89 ? -7.688 -1.791 -0.693 1.00 94.88 89 HIS A CA 1
ATOM 705 C C . HIS A 1 89 ? -7.169 -0.859 -1.784 1.00 94.88 89 HIS A C 1
ATOM 707 O O . HIS A 1 89 ? -7.487 0.333 -1.788 1.00 94.88 89 HIS A O 1
ATOM 713 N N . LEU A 1 90 ? -6.407 -1.415 -2.721 1.00 95.94 90 LEU A N 1
ATOM 714 C CA . LEU A 1 90 ? -5.926 -0.733 -3.915 1.00 95.94 90 LEU A CA 1
ATOM 715 C C . LEU A 1 90 ? -5.980 -1.704 -5.093 1.00 95.94 90 LEU A C 1
ATOM 717 O O . LEU A 1 90 ? -5.304 -2.729 -5.072 1.00 95.94 90 LEU A O 1
ATOM 721 N N . GLU A 1 91 ? -6.752 -1.385 -6.126 1.00 94.25 91 GLU A N 1
ATOM 722 C CA . GLU A 1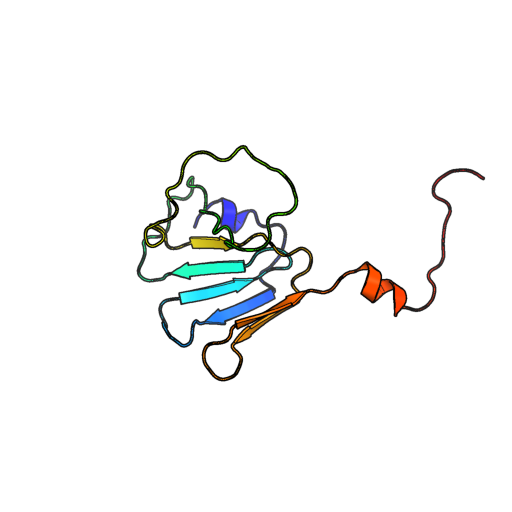 91 ? -6.899 -2.280 -7.274 1.00 94.25 91 GLU A CA 1
ATOM 723 C C . GLU A 1 91 ? -7.271 -1.530 -8.550 1.00 94.25 91 GLU A C 1
ATOM 725 O O . GLU A 1 91 ? -7.908 -0.472 -8.515 1.00 94.25 91 GLU A O 1
ATOM 730 N N . TRP A 1 92 ? -6.849 -2.091 -9.682 1.00 93.88 92 TRP A N 1
ATOM 731 C CA . TRP A 1 92 ? -7.262 -1.637 -11.000 1.00 93.88 92 TRP A CA 1
ATOM 732 C C . TRP A 1 92 ? -8.694 -2.064 -11.286 1.00 93.88 92 TRP A C 1
ATOM 734 O O . TRP A 1 92 ? -9.059 -3.228 -11.130 1.00 93.88 92 TRP A O 1
ATOM 744 N N . LEU A 1 93 ? -9.500 -1.117 -11.745 1.00 90.88 93 LEU A N 1
ATOM 745 C CA . LEU A 1 93 ? -10.790 -1.421 -12.339 1.00 90.88 93 LEU A CA 1
ATOM 746 C C . LEU A 1 93 ? -10.629 -1.734 -13.828 1.00 90.88 93 LEU A C 1
ATOM 748 O O . LEU A 1 93 ? -9.537 -1.692 -14.394 1.00 90.88 93 LEU A O 1
ATOM 752 N N . VAL A 1 94 ? -11.747 -2.061 -14.475 1.00 87.06 94 VAL A N 1
ATOM 753 C CA . VAL A 1 94 ? -11.788 -2.236 -15.927 1.00 87.06 94 VAL A CA 1
ATOM 754 C C . VAL A 1 94 ? -11.306 -0.952 -16.608 1.00 87.06 94 VAL A C 1
ATOM 756 O O . VAL A 1 94 ? -11.849 0.122 -16.368 1.00 87.06 94 VAL A O 1
ATOM 759 N N . GLY A 1 95 ? -10.313 -1.082 -17.489 1.00 83.62 95 GLY A N 1
ATOM 760 C CA . GLY A 1 95 ? -9.685 0.045 -18.177 1.00 83.62 95 GLY A CA 1
ATOM 761 C C . GLY A 1 95 ? -8.375 0.465 -17.512 1.00 83.62 95 GLY A C 1
ATOM 762 O O . GLY A 1 95 ? -7.566 -0.381 -17.144 1.00 83.62 95 GLY A O 1
ATOM 763 N N . GLU A 1 96 ? -8.155 1.775 -17.394 1.00 85.69 96 GLU A N 1
ATOM 764 C CA . GLU A 1 96 ? -6.915 2.368 -16.863 1.00 85.69 96 GLU A CA 1
ATOM 765 C C . GLU A 1 96 ? -7.151 3.152 -15.561 1.00 85.69 96 GLU A C 1
ATOM 767 O O . GLU A 1 96 ? -6.443 4.113 -15.251 1.00 85.69 96 GLU A O 1
ATOM 772 N N . GLU A 1 97 ? -8.171 2.767 -14.794 1.00 90.62 97 GLU A N 1
ATOM 773 C CA . GLU A 1 97 ? -8.535 3.425 -13.540 1.00 90.62 97 GLU A CA 1
ATOM 774 C C . GLU A 1 97 ? -8.020 2.632 -12.337 1.00 90.62 97 GLU A C 1
ATOM 776 O O . GLU A 1 97 ? -8.270 1.434 -12.208 1.00 90.62 97 GLU A O 1
ATOM 781 N N . LEU A 1 98 ? -7.321 3.316 -11.429 1.00 91.69 98 LEU A N 1
ATOM 782 C CA . LEU A 1 98 ? -6.840 2.750 -10.171 1.00 91.69 98 LEU A CA 1
ATOM 783 C C . LEU A 1 98 ? -7.688 3.285 -9.018 1.00 91.69 98 LEU A C 1
ATOM 785 O O . LEU A 1 98 ? -7.766 4.498 -8.812 1.00 91.69 98 LEU A O 1
ATOM 789 N N . VAL A 1 99 ? -8.285 2.387 -8.238 1.00 94.88 99 VAL A N 1
ATOM 790 C CA . VAL A 1 99 ? -9.122 2.748 -7.092 1.00 94.88 99 VAL A CA 1
ATOM 791 C C . VAL A 1 99 ? -8.392 2.469 -5.793 1.00 94.88 99 VAL A C 1
ATOM 793 O O . VAL A 1 99 ? -7.914 1.363 -5.564 1.00 94.88 99 VAL A O 1
ATOM 796 N N . ALA A 1 100 ? -8.356 3.480 -4.925 1.00 94.88 100 ALA A N 1
ATOM 797 C CA . ALA A 1 100 ? -7.889 3.382 -3.549 1.00 94.88 100 ALA A CA 1
ATOM 798 C C . ALA A 1 100 ? -9.082 3.523 -2.595 1.00 94.88 100 ALA A C 1
ATOM 800 O O . ALA A 1 100 ? -9.832 4.497 -2.679 1.00 94.88 100 ALA A O 1
ATOM 801 N N . VAL A 1 101 ? -9.251 2.565 -1.685 1.00 95.06 101 VAL A N 1
ATOM 802 C CA . VAL A 1 101 ? -10.351 2.538 -0.713 1.00 95.06 101 VAL A CA 1
ATOM 803 C C . VAL A 1 101 ? -9.813 2.838 0.680 1.00 95.06 101 VAL A C 1
ATOM 805 O O . VAL A 1 101 ? -9.045 2.055 1.241 1.00 95.06 101 VAL A O 1
ATOM 808 N N . GLU A 1 102 ? -10.258 3.952 1.260 1.00 94.25 102 GLU A N 1
ATOM 809 C CA . GLU A 1 102 ? -9.967 4.325 2.645 1.00 94.25 102 GLU A CA 1
ATOM 810 C C . GLU A 1 102 ? -11.180 4.137 3.553 1.00 94.25 102 GLU A C 1
ATOM 812 O O . GLU A 1 102 ? -12.327 4.318 3.139 1.00 94.25 102 GLU A O 1
ATOM 817 N N . VAL A 1 103 ? -10.923 3.831 4.825 1.00 93.38 103 VAL A N 1
ATOM 818 C CA . VAL A 1 103 ? -11.967 3.738 5.851 1.00 93.38 103 VAL A CA 1
ATOM 819 C C . VAL A 1 103 ? -11.659 4.684 7.003 1.00 93.38 103 VAL A C 1
ATOM 821 O O . VAL A 1 103 ? -10.568 4.678 7.560 1.00 93.38 103 VAL A O 1
ATOM 824 N N . SER A 1 104 ? -12.647 5.477 7.421 1.00 93.12 104 SER A N 1
ATOM 825 C CA . SER A 1 104 ? -12.537 6.272 8.647 1.00 93.12 104 SER A CA 1
ATOM 826 C C . SER A 1 104 ? -12.858 5.402 9.872 1.00 93.12 104 SER A C 1
ATOM 828 O O . SER A 1 104 ? -13.985 4.897 9.960 1.00 93.12 104 SER A O 1
ATOM 830 N N . PRO A 1 105 ? -11.952 5.261 10.861 1.00 91.12 105 PRO A N 1
ATOM 831 C CA . PRO A 1 105 ? -12.222 4.489 12.073 1.00 91.12 105 PRO A CA 1
ATOM 832 C C . PRO A 1 105 ? -13.436 4.999 12.850 1.00 91.12 105 PRO A C 1
ATOM 834 O O . PRO A 1 105 ? -14.164 4.201 13.429 1.00 91.12 105 PRO A O 1
ATOM 837 N N . ALA A 1 106 ? -13.696 6.312 12.825 1.00 91.19 106 ALA A N 1
ATOM 838 C CA . ALA A 1 106 ? -14.881 6.895 13.454 1.00 91.19 106 ALA A CA 1
ATOM 839 C C . ALA A 1 106 ? -16.168 6.390 12.786 1.00 91.19 106 ALA A C 1
ATOM 841 O O . ALA A 1 106 ? -17.069 5.909 13.468 1.00 91.19 106 ALA A O 1
ATOM 842 N N . SER A 1 107 ? -16.204 6.396 11.449 1.00 90.75 107 SER A N 1
ATOM 843 C CA . SER A 1 107 ? -17.353 5.886 10.686 1.00 90.75 107 SER A CA 1
ATOM 844 C C . SER A 1 107 ? -17.571 4.381 10.872 1.00 90.75 107 SER A C 1
ATOM 846 O O . SER A 1 107 ? -18.700 3.898 10.798 1.00 90.75 107 SER A O 1
ATOM 848 N N . LEU A 1 108 ? -16.493 3.630 11.125 1.00 89.50 108 LEU A N 1
ATOM 849 C CA . LEU A 1 108 ? -16.580 2.215 11.457 1.00 89.50 108 LEU A CA 1
ATOM 850 C C . LEU A 1 108 ? -17.127 2.031 12.877 1.00 89.50 108 LEU A C 1
ATOM 852 O O . LEU A 1 108 ? -18.043 1.239 13.069 1.00 89.50 108 LEU A O 1
ATOM 856 N N . ALA A 1 109 ? -16.619 2.795 13.847 1.00 91.19 109 ALA A N 1
ATOM 857 C CA . ALA A 1 109 ? -17.039 2.734 15.245 1.00 91.19 109 ALA A CA 1
ATOM 858 C C . ALA A 1 109 ? -18.529 3.056 15.438 1.00 91.19 109 ALA A C 1
ATOM 860 O O . ALA A 1 109 ? -19.176 2.421 16.264 1.00 91.19 109 ALA A O 1
ATOM 861 N N . GLU A 1 110 ? -19.090 3.980 14.654 1.00 92.56 110 GLU A N 1
ATOM 862 C CA . GLU A 1 110 ? -20.528 4.295 14.661 1.00 92.56 110 GLU A CA 1
ATOM 863 C C . GLU A 1 110 ? -21.418 3.112 14.252 1.00 92.56 110 GLU A C 1
ATOM 865 O O . GLU A 1 110 ? -22.570 3.031 14.676 1.00 92.56 110 GLU A O 1
ATOM 870 N N . LYS A 1 111 ? -20.894 2.186 13.440 1.00 93.12 111 LYS A N 1
ATOM 871 C CA . LYS A 1 111 ? -21.611 0.986 12.980 1.00 93.12 111 LYS A CA 1
ATOM 872 C C . LYS A 1 111 ? -21.422 -0.215 13.908 1.00 93.12 111 LYS A C 1
ATOM 874 O O . LYS A 1 111 ? -22.076 -1.239 13.713 1.00 93.12 111 LYS A O 1
ATOM 879 N N . LEU A 1 112 ? -20.515 -0.122 14.880 1.00 92.69 112 LEU A N 1
ATOM 880 C CA . LEU A 1 112 ? -20.280 -1.182 15.854 1.00 92.69 112 LEU A CA 1
ATOM 881 C C . LEU A 1 112 ? -21.282 -1.080 17.016 1.00 92.69 112 LEU A C 1
ATOM 883 O O . LEU A 1 112 ? -21.775 0.007 17.323 1.00 92.69 112 LEU A O 1
ATOM 887 N N . PRO A 1 113 ? -21.576 -2.197 17.704 1.00 95.00 113 PRO A N 1
ATOM 888 C CA . PRO A 1 113 ? -22.354 -2.161 18.934 1.00 95.00 113 PRO A CA 1
ATOM 889 C C . PRO A 1 113 ? -21.743 -1.196 19.968 1.00 95.00 113 PRO A C 1
ATOM 891 O O . PRO A 1 113 ? -20.517 -1.050 20.013 1.00 95.00 113 PRO A O 1
ATOM 894 N N . PRO A 1 114 ? -22.563 -0.565 20.833 1.00 90.94 114 PRO A N 1
ATOM 895 C CA . PRO A 1 114 ? -22.068 0.331 21.871 1.00 90.94 114 PRO A CA 1
ATOM 896 C C . PRO A 1 114 ? -20.969 -0.319 22.716 1.00 90.94 114 PRO A C 1
ATOM 898 O O . PRO A 1 114 ? -21.149 -1.407 23.263 1.00 90.94 114 PRO A O 1
ATOM 901 N N . SER A 1 115 ? -19.830 0.361 22.841 1.00 89.31 115 SER A N 1
ATOM 902 C CA . SER A 1 115 ? -18.715 -0.108 23.660 1.00 89.31 115 SER A CA 1
ATOM 903 C C . SER A 1 115 ? -18.905 0.237 25.138 1.00 89.31 115 SER A C 1
ATOM 905 O O . SER A 1 115 ? -19.568 1.216 25.499 1.00 89.31 115 SER A O 1
ATOM 907 N N . LEU A 1 116 ? -18.273 -0.549 26.013 1.00 92.69 116 LEU A N 1
ATOM 908 C CA . LEU A 1 116 ? -18.127 -0.190 27.419 1.00 92.69 116 LEU A CA 1
ATOM 909 C C . LEU A 1 116 ? -17.223 1.048 27.529 1.00 92.69 116 LEU A C 1
ATOM 911 O O . LEU A 1 116 ? -16.070 1.023 27.101 1.00 92.69 116 LEU A O 1
ATOM 915 N N . LYS A 1 117 ? -17.738 2.133 28.114 1.00 90.88 117 LYS A N 1
ATOM 916 C CA . LYS A 1 117 ? -16.991 3.385 28.295 1.00 90.88 117 LYS A CA 1
ATOM 917 C C . LYS A 1 117 ? -16.447 3.467 29.718 1.00 90.88 117 LYS A C 1
ATOM 919 O O . LYS A 1 117 ? -17.221 3.491 30.670 1.00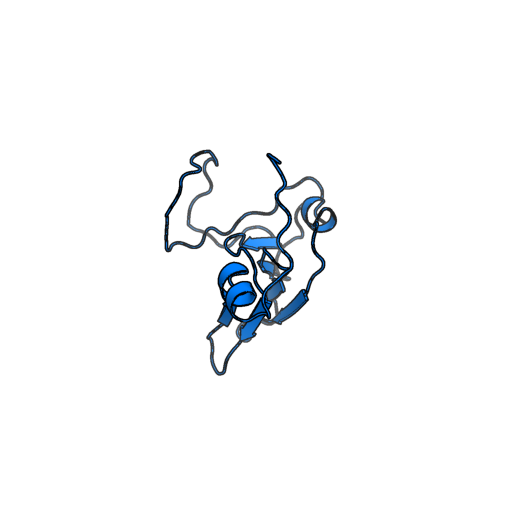 90.88 117 LYS A O 1
ATOM 924 N N . GLN A 1 118 ? -15.126 3.562 29.858 1.00 89.75 118 GLN A N 1
ATOM 925 C CA . GLN A 1 118 ? -14.462 3.812 31.137 1.00 89.75 118 GLN A CA 1
ATOM 926 C C . GLN A 1 118 ? -13.921 5.244 31.165 1.00 89.75 118 GLN A C 1
ATOM 928 O O . GLN A 1 118 ? -13.180 5.655 30.268 1.00 89.75 118 GLN A O 1
ATOM 933 N N . LYS A 1 119 ? -14.271 6.014 32.202 1.00 90.81 119 LYS A N 1
ATOM 934 C CA . LYS A 1 119 ? -13.630 7.310 32.446 1.00 90.81 119 LYS A CA 1
ATOM 935 C C . LYS A 1 119 ? -12.147 7.075 32.735 1.00 90.81 119 LYS A C 1
ATOM 937 O O . LYS A 1 119 ? -11.801 6.351 33.662 1.00 90.81 119 LYS A O 1
ATOM 942 N N . LYS A 1 120 ? -11.275 7.706 31.949 1.00 89.31 120 LYS A N 1
ATOM 943 C CA . LYS A 1 120 ? -9.821 7.673 32.176 1.00 89.31 120 LYS A CA 1
ATOM 944 C C . LYS A 1 120 ? -9.376 8.673 33.254 1.00 89.31 120 LYS A C 1
ATOM 946 O O . LYS A 1 120 ? -8.311 8.504 33.836 1.00 89.31 120 LYS A O 1
ATOM 951 N N . TYR A 1 121 ? -10.192 9.696 33.522 1.00 89.38 121 TYR A N 1
ATOM 952 C CA . TYR A 1 121 ? -9.896 10.777 34.463 1.00 89.38 121 TYR A CA 1
ATOM 953 C C . TYR A 1 121 ? -11.159 11.179 35.242 1.00 89.38 121 TYR A C 1
ATOM 955 O O . TYR A 1 121 ? -12.244 11.230 34.660 1.00 89.38 121 TYR A O 1
ATOM 963 N N . GLY A 1 122 ? -10.989 11.499 36.532 1.00 76.69 122 GLY A N 1
ATOM 964 C CA . GLY A 1 122 ? -12.065 11.865 37.464 1.00 76.69 122 GLY A CA 1
ATOM 965 C C . GLY A 1 122 ? -12.838 10.658 38.012 1.00 76.69 122 GLY A C 1
ATOM 966 O O . GLY A 1 122 ? -13.027 9.677 37.293 1.00 76.69 122 GLY A O 1
ATOM 967 N N . MET A 1 123 ? -13.273 10.735 39.280 1.00 56.62 123 MET A N 1
ATOM 968 C CA . MET A 1 123 ? -14.283 9.804 39.813 1.00 56.62 123 MET A CA 1
ATOM 969 C C . MET A 1 123 ? -15.610 9.940 39.041 1.00 56.62 123 MET A C 1
ATOM 971 O O . MET A 1 123 ? -15.944 11.044 38.540 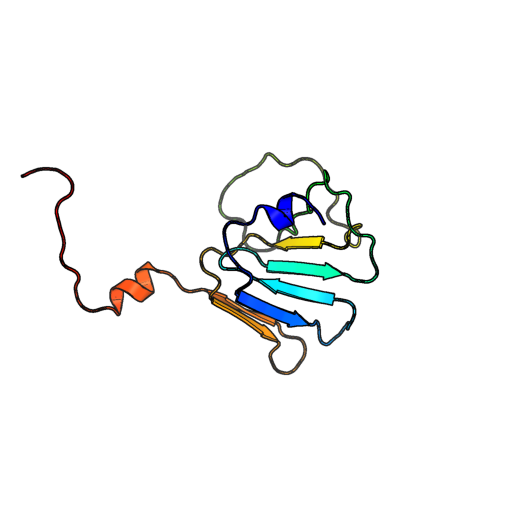1.00 56.62 123 MET A O 1
#

Secondary structure (DSSP, 8-state):
--HHHHT-SS---EEEEETTEEEEEEEE-SS-EEEEETTSPPPPTTSPPPB---SS---S---------S-S--SSSEEEE---SSEEEEEE-SSS-EEEEE--HHHHHTTSPPPPP--SS--